Protein AF-A0A1F5V5U9-F1 (afdb_monomer_lite)

Sequence (92 aa):
MRWKIYRLTNHTLREIYMGIAKDVELRKFQHSGLLSGGASTIAHWNWKRDDIRWYSYPGSYNLASKASQEAHNLEKYGNIPSGYSVFLTPGL

Radius of gyration: 12.56 Å; chains: 1; bounding box: 30×32×27 Å

Structure (mmCIF, N/CA/C/O backbone):
data_AF-A0A1F5V5U9-F1
#
_entry.id   AF-A0A1F5V5U9-F1
#
loop_
_atom_site.group_PDB
_atom_site.id
_atom_site.type_symbol
_atom_site.label_atom_id
_atom_site.label_alt_id
_atom_site.label_comp_id
_atom_site.label_asym_id
_atom_site.label_entity_id
_atom_site.label_seq_id
_atom_site.pdbx_PDB_ins_code
_atom_site.Cartn_x
_atom_site.Cartn_y
_atom_site.Cartn_z
_atom_site.occupancy
_atom_site.B_iso_or_equiv
_atom_site.auth_seq_id
_atom_site.auth_comp_id
_atom_site.auth_asym_id
_atom_site.auth_atom_id
_atom_site.pdbx_PDB_model_num
ATOM 1 N N . MET A 1 1 ? 8.107 -9.936 -15.347 1.00 75.56 1 MET A N 1
ATOM 2 C CA . MET A 1 1 ? 7.148 -9.142 -14.540 1.00 75.56 1 MET A CA 1
ATOM 3 C C . MET A 1 1 ? 7.842 -7.893 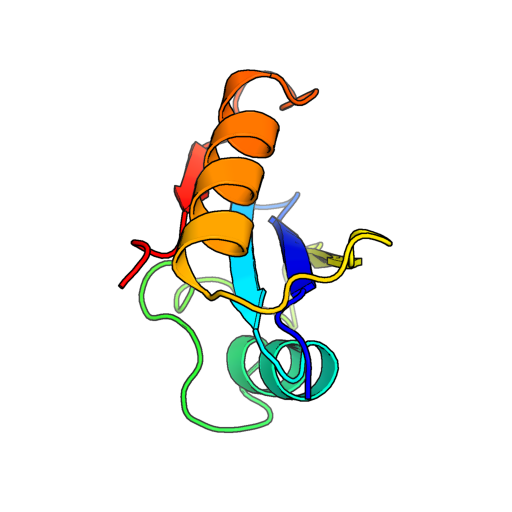-14.012 1.00 75.56 1 MET A C 1
ATOM 5 O O . MET A 1 1 ? 8.981 -8.009 -13.570 1.00 75.56 1 MET A O 1
ATOM 9 N N . ARG A 1 2 ? 7.195 -6.722 -14.097 1.00 92.44 2 ARG A N 1
ATOM 10 C CA . ARG A 1 2 ? 7.728 -5.427 -13.627 1.00 92.44 2 ARG A CA 1
ATOM 11 C C . ARG A 1 2 ? 7.216 -5.112 -12.221 1.00 92.44 2 ARG A C 1
ATOM 13 O O . ARG A 1 2 ? 6.124 -5.542 -11.868 1.00 92.44 2 ARG A O 1
ATOM 20 N N . TRP A 1 3 ? 7.990 -4.363 -11.447 1.00 94.94 3 TRP A N 1
ATOM 21 C CA . TRP A 1 3 ? 7.583 -3.842 -10.145 1.00 94.94 3 TRP A CA 1
ATOM 22 C C . TRP A 1 3 ? 6.589 -2.697 -10.321 1.00 94.94 3 TRP A C 1
ATOM 24 O O . TRP A 1 3 ? 6.759 -1.867 -11.211 1.00 94.94 3 TRP A O 1
ATOM 34 N N . LYS A 1 4 ? 5.567 -2.646 -9.478 1.00 95.12 4 LYS A N 1
ATOM 35 C CA . LYS A 1 4 ? 4.557 -1.590 -9.422 1.00 95.12 4 LYS A CA 1
ATOM 36 C C . LYS A 1 4 ? 4.473 -1.049 -8.004 1.00 95.12 4 LYS A C 1
ATOM 38 O O . LYS A 1 4 ? 4.800 -1.765 -7.058 1.00 95.12 4 LYS A O 1
ATOM 43 N N . ILE A 1 5 ? 4.010 0.187 -7.883 1.00 94.69 5 ILE A N 1
ATOM 44 C CA . ILE A 1 5 ? 3.773 0.856 -6.604 1.00 94.69 5 ILE A CA 1
ATOM 45 C C . ILE A 1 5 ? 2.273 0.825 -6.332 1.00 94.69 5 ILE A C 1
ATOM 47 O O . ILE A 1 5 ? 1.466 1.067 -7.234 1.00 94.69 5 ILE A O 1
ATOM 51 N N . TYR A 1 6 ? 1.895 0.549 -5.093 1.00 94.56 6 TYR A N 1
ATOM 52 C CA . TYR A 1 6 ? 0.515 0.616 -4.643 1.00 94.56 6 TYR A CA 1
ATOM 53 C C . TYR A 1 6 ? 0.412 1.349 -3.310 1.00 94.56 6 TYR A C 1
ATOM 55 O O . TYR A 1 6 ? 1.361 1.413 -2.526 1.00 94.56 6 TYR A O 1
ATOM 63 N N . ARG A 1 7 ? -0.776 1.895 -3.070 1.00 94.19 7 ARG A N 1
ATOM 64 C CA . ARG A 1 7 ? -1.172 2.575 -1.850 1.00 94.19 7 ARG A CA 1
ATOM 65 C C . ARG A 1 7 ? -2.403 1.902 -1.270 1.00 94.19 7 ARG A C 1
ATOM 67 O O . ARG A 1 7 ? -3.392 1.646 -1.956 1.00 94.19 7 ARG A O 1
ATOM 74 N N . LEU A 1 8 ? -2.332 1.708 0.029 1.00 95.12 8 LEU A N 1
ATOM 75 C CA . LEU A 1 8 ? -3.404 1.304 0.904 1.00 95.12 8 LEU A CA 1
ATOM 76 C C . LEU A 1 8 ? -3.725 2.465 1.841 1.00 95.12 8 LEU A C 1
ATOM 78 O O . LEU A 1 8 ? -2.815 3.085 2.382 1.00 95.12 8 LEU A O 1
ATOM 82 N N . THR A 1 9 ? -4.999 2.809 1.996 1.00 95.62 9 THR A N 1
ATOM 83 C CA . THR A 1 9 ? -5.436 3.886 2.898 1.00 95.62 9 THR A CA 1
ATOM 84 C C . THR A 1 9 ? -6.532 3.366 3.801 1.00 95.62 9 THR A C 1
ATOM 86 O O . THR A 1 9 ? -7.598 3.024 3.304 1.00 95.62 9 THR A O 1
ATOM 89 N N . ASN A 1 10 ? -6.272 3.319 5.102 1.00 97.44 10 ASN A N 1
ATOM 90 C CA . ASN A 1 10 ? -7.256 3.022 6.129 1.00 97.44 10 ASN A CA 1
ATOM 91 C C . ASN A 1 10 ? -7.804 4.349 6.672 1.00 97.44 10 ASN A C 1
ATOM 93 O O . ASN A 1 10 ? -7.132 5.050 7.432 1.00 97.44 10 ASN A O 1
ATOM 97 N N . HIS A 1 11 ? -9.014 4.722 6.260 1.00 96.44 11 HIS A N 1
ATOM 98 C CA . HIS A 1 11 ? -9.652 5.970 6.682 1.00 96.44 11 HIS A CA 1
ATOM 99 C C . HIS A 1 11 ? -10.158 5.923 8.130 1.00 96.44 11 HIS A C 1
ATOM 101 O O . HIS A 1 11 ? -10.264 6.970 8.768 1.00 96.44 11 HIS A O 1
ATOM 107 N N . THR A 1 12 ? -10.423 4.727 8.663 1.00 96.88 12 THR A N 1
ATOM 108 C CA . THR A 1 12 ? -10.857 4.523 10.051 1.00 96.88 12 THR A CA 1
ATOM 109 C C . THR A 1 12 ? -9.725 4.811 11.033 1.00 96.88 12 THR A C 1
ATOM 111 O O . THR A 1 12 ? -9.915 5.571 11.979 1.00 96.88 12 THR A O 1
ATOM 114 N N . LEU A 1 13 ? -8.540 4.245 10.789 1.00 96.62 13 LEU A N 1
ATOM 115 C CA . LEU A 1 13 ? -7.353 4.445 11.631 1.00 96.62 13 LEU A CA 1
ATOM 116 C C . LEU A 1 13 ? -6.539 5.685 11.241 1.00 96.62 13 LEU A C 1
ATOM 118 O O . LEU A 1 13 ? -5.651 6.089 11.984 1.00 96.62 13 LEU A O 1
ATOM 122 N N . ARG A 1 14 ? -6.858 6.301 10.094 1.00 96.75 14 ARG A N 1
ATOM 123 C CA . ARG A 1 14 ? -6.074 7.376 9.466 1.00 96.75 14 ARG A CA 1
ATOM 124 C C . ARG A 1 14 ? -4.636 6.937 9.211 1.00 96.75 14 ARG A C 1
ATOM 126 O O . ARG A 1 14 ? -3.675 7.596 9.588 1.00 96.75 14 ARG A O 1
ATOM 133 N N . GLU A 1 15 ? -4.490 5.808 8.535 1.00 95.75 15 GLU A N 1
ATOM 134 C CA . GLU A 1 15 ? -3.187 5.236 8.215 1.00 95.75 15 GLU A CA 1
ATOM 135 C C . GLU A 1 15 ? -3.045 5.024 6.707 1.00 95.75 15 GLU A C 1
ATOM 137 O O . GLU A 1 15 ? -4.000 4.677 6.006 1.00 95.75 15 GLU A O 1
ATOM 142 N N . ILE A 1 16 ? -1.845 5.252 6.185 1.00 94.94 16 ILE A N 1
ATOM 143 C CA . ILE A 1 16 ? -1.489 5.005 4.789 1.00 94.94 16 ILE A CA 1
ATOM 144 C C . ILE A 1 16 ? -0.337 4.017 4.767 1.00 94.94 16 ILE A C 1
ATOM 146 O O . ILE A 1 16 ? 0.640 4.176 5.488 1.00 94.94 16 ILE A O 1
ATOM 150 N N . TYR A 1 17 ? -0.428 3.026 3.892 1.00 93.94 17 TYR A N 1
ATOM 151 C CA . TYR A 1 17 ? 0.665 2.118 3.601 1.00 93.94 17 TYR A CA 1
ATOM 152 C C . TYR A 1 17 ? 1.024 2.188 2.123 1.00 93.94 17 TYR A C 1
ATOM 154 O O . TYR A 1 17 ? 0.163 2.030 1.253 1.00 93.94 17 TYR A O 1
ATOM 162 N N . MET A 1 18 ? 2.301 2.423 1.838 1.00 93.44 18 MET A N 1
ATOM 163 C CA . MET A 1 18 ? 2.857 2.344 0.493 1.00 93.44 18 MET A CA 1
ATOM 164 C C . MET A 1 18 ? 3.747 1.112 0.356 1.00 93.44 18 MET A C 1
ATOM 166 O O . MET A 1 18 ? 4.612 0.826 1.190 1.00 93.44 18 MET A O 1
ATOM 170 N N . GLY A 1 19 ? 3.543 0.374 -0.730 1.00 93.12 19 GLY A N 1
ATOM 171 C CA . GLY A 1 19 ? 4.302 -0.833 -1.015 1.00 93.12 19 GLY A CA 1
ATOM 172 C C . GLY A 1 19 ? 4.633 -0.981 -2.488 1.00 93.12 19 GLY A C 1
ATOM 173 O O . GLY A 1 19 ? 4.042 -0.340 -3.360 1.00 93.12 19 GLY A O 1
ATOM 174 N N . ILE A 1 20 ? 5.585 -1.872 -2.757 1.00 94.56 20 ILE A N 1
ATOM 175 C CA . ILE A 1 20 ? 5.942 -2.289 -4.110 1.00 94.56 20 ILE A CA 1
ATOM 176 C C . ILE A 1 20 ? 5.725 -3.789 -4.278 1.00 94.56 20 ILE A C 1
ATOM 178 O O . ILE A 1 20 ? 5.943 -4.572 -3.353 1.00 94.56 20 ILE A O 1
ATOM 182 N N . ALA A 1 21 ? 5.278 -4.205 -5.458 1.00 94.00 21 ALA A N 1
ATOM 183 C CA . ALA A 1 21 ? 5.100 -5.616 -5.782 1.00 94.00 21 ALA A CA 1
ATOM 184 C C . ALA A 1 21 ? 5.193 -5.859 -7.288 1.00 94.00 21 ALA A C 1
ATOM 186 O O . ALA A 1 21 ? 4.871 -4.987 -8.094 1.00 94.00 21 ALA A O 1
ATOM 187 N N . LYS A 1 22 ? 5.606 -7.068 -7.679 1.00 93.69 22 LYS A N 1
ATOM 188 C CA . LYS A 1 22 ? 5.463 -7.537 -9.069 1.00 93.69 22 LYS A CA 1
ATOM 189 C C . LYS A 1 22 ? 4.018 -7.929 -9.393 1.00 93.69 22 LYS A C 1
ATOM 191 O O . LYS A 1 22 ? 3.597 -7.780 -10.536 1.00 93.69 22 LYS A O 1
ATOM 196 N N . ASP A 1 23 ? 3.282 -8.386 -8.381 1.00 93.69 23 ASP A N 1
ATOM 197 C CA . ASP A 1 23 ? 1.860 -8.714 -8.444 1.00 93.69 23 ASP A CA 1
ATOM 198 C C . ASP A 1 23 ? 1.114 -7.967 -7.329 1.00 93.69 23 ASP A C 1
ATOM 200 O O . ASP A 1 23 ? 1.236 -8.270 -6.141 1.00 93.69 23 ASP A O 1
ATOM 204 N N . VAL A 1 24 ? 0.407 -6.916 -7.735 1.00 91.88 24 VAL A N 1
ATOM 205 C CA . VAL A 1 24 ? -0.298 -5.994 -6.840 1.00 91.88 24 VAL A CA 1
ATOM 206 C C . VAL A 1 24 ? -1.634 -6.563 -6.364 1.00 91.88 24 VAL A C 1
ATOM 208 O O . VAL A 1 24 ? -2.015 -6.328 -5.219 1.00 91.88 24 VAL A O 1
ATOM 211 N N . GLU A 1 25 ? -2.300 -7.375 -7.188 1.00 91.56 25 GLU A N 1
ATOM 212 C CA . GLU A 1 25 ? -3.568 -8.010 -6.818 1.00 91.56 25 GLU A CA 1
ATOM 213 C C . GLU A 1 25 ? -3.326 -9.142 -5.822 1.00 91.56 25 GLU A C 1
ATOM 215 O O . GLU A 1 25 ? -3.999 -9.206 -4.792 1.00 91.56 25 GLU A O 1
ATOM 220 N N . LEU A 1 26 ? -2.287 -9.961 -6.038 1.00 93.75 26 LEU A N 1
ATOM 221 C CA . LEU A 1 26 ? -1.855 -10.938 -5.039 1.00 93.75 26 LEU A CA 1
ATOM 222 C C . LEU A 1 26 ? -1.563 -10.255 -3.696 1.00 93.75 26 LEU A C 1
ATOM 224 O O . LEU A 1 26 ? -2.013 -10.729 -2.651 1.00 93.75 26 LEU A O 1
ATOM 228 N N . ARG A 1 27 ? -0.872 -9.104 -3.712 1.00 93.75 27 ARG A N 1
ATOM 229 C CA . ARG A 1 27 ? -0.592 -8.359 -2.478 1.00 93.75 27 ARG A CA 1
ATOM 230 C C . ARG A 1 27 ? -1.848 -7.875 -1.769 1.00 93.75 27 ARG A C 1
ATOM 232 O O . ARG A 1 27 ? -1.898 -7.961 -0.543 1.00 93.75 27 ARG A O 1
ATOM 239 N N . LYS A 1 28 ? -2.859 -7.421 -2.504 1.00 93.62 28 LYS A N 1
ATOM 240 C CA . LYS A 1 28 ? -4.152 -7.038 -1.931 1.00 93.62 28 LYS A CA 1
ATOM 241 C C . LYS A 1 28 ? -4.798 -8.205 -1.176 1.00 93.62 28 LYS A C 1
ATOM 243 O O . LYS A 1 28 ? -5.197 -8.031 -0.026 1.00 93.62 28 LYS A O 1
ATOM 248 N N . PHE A 1 29 ? -4.829 -9.401 -1.770 1.00 94.50 29 PHE A N 1
ATOM 249 C CA . PHE A 1 29 ? -5.365 -10.594 -1.103 1.00 94.50 29 PHE A CA 1
ATOM 250 C C . PHE A 1 29 ? -4.577 -10.962 0.157 1.00 94.50 29 PHE A C 1
ATOM 252 O O . PHE A 1 29 ? -5.178 -11.274 1.186 1.00 94.50 29 PHE A O 1
ATOM 259 N N . GLN A 1 30 ? -3.249 -10.860 0.108 1.00 94.88 30 GLN A N 1
ATOM 260 C CA . GLN A 1 30 ? -2.394 -11.171 1.254 1.00 94.88 30 GLN A CA 1
ATOM 261 C C . GLN A 1 30 ? -2.588 -10.205 2.426 1.00 94.88 30 GLN A C 1
ATOM 263 O O . GLN A 1 30 ? -2.635 -10.636 3.575 1.00 94.88 30 GLN A O 1
ATOM 268 N N . HIS A 1 31 ? -2.739 -8.907 2.156 1.00 94.44 31 HIS A N 1
ATOM 269 C CA . HIS A 1 31 ? -3.011 -7.933 3.218 1.00 94.44 31 HIS A CA 1
ATOM 270 C C . HIS A 1 31 ? -4.420 -8.079 3.792 1.00 94.44 31 HIS A C 1
ATOM 272 O O . HIS A 1 31 ? -4.602 -7.890 4.988 1.00 94.44 31 HIS A O 1
ATOM 278 N N . SER A 1 32 ? -5.399 -8.479 2.974 1.00 93.75 32 SER A N 1
ATOM 279 C CA . SER A 1 32 ? -6.780 -8.708 3.427 1.00 93.75 32 SER A CA 1
ATOM 280 C C . SER A 1 32 ? -6.978 -9.952 4.301 1.00 93.75 32 SER A C 1
ATOM 282 O O . SER A 1 32 ? -8.083 -10.191 4.788 1.00 93.75 32 SER A O 1
ATOM 284 N N . GLY A 1 33 ? -5.936 -10.772 4.473 1.00 91.75 33 GLY A N 1
ATOM 285 C CA . GLY A 1 33 ? -6.009 -12.039 5.200 1.00 91.75 33 GLY A CA 1
ATOM 286 C C . GLY A 1 33 ? -6.665 -13.183 4.418 1.00 91.75 33 GLY A C 1
ATOM 287 O O . GLY A 1 33 ? -6.809 -14.274 4.960 1.00 91.75 33 GLY A O 1
ATOM 288 N N . LEU A 1 34 ? -7.035 -12.969 3.148 1.00 92.19 34 LEU A N 1
ATOM 289 C CA . LEU A 1 34 ? -7.510 -14.036 2.256 1.00 92.19 34 LEU A CA 1
ATOM 290 C C . LEU A 1 34 ? -6.383 -14.995 1.853 1.00 92.19 34 LEU A C 1
ATOM 292 O O . LEU A 1 34 ? -6.641 -16.162 1.572 1.00 92.19 34 LEU A O 1
ATOM 296 N N . LEU A 1 35 ? -5.139 -14.508 1.838 1.00 92.75 35 LEU A N 1
ATOM 297 C CA . LEU A 1 35 ? -3.929 -15.299 1.622 1.00 92.75 35 LEU A CA 1
ATOM 298 C C . LEU A 1 35 ? -2.873 -14.947 2.673 1.00 92.75 35 LEU A C 1
ATOM 300 O O . LEU A 1 35 ? -2.854 -13.841 3.210 1.00 92.75 35 LEU A O 1
ATOM 304 N N . SER A 1 36 ? -1.962 -15.875 2.958 1.00 90.06 36 SER A N 1
ATOM 305 C CA . SER A 1 36 ? -0.864 -15.628 3.894 1.00 90.06 36 SER A CA 1
ATOM 306 C C . SER A 1 36 ? 0.224 -14.728 3.291 1.00 90.06 36 SER A C 1
ATOM 308 O O . SER A 1 36 ? 0.430 -14.673 2.075 1.00 90.06 36 SER A O 1
ATOM 310 N N . GLY A 1 37 ? 0.956 -14.027 4.164 1.00 88.31 37 GLY A N 1
ATOM 311 C CA . GLY A 1 37 ? 2.166 -13.282 3.805 1.00 88.31 37 GLY A CA 1
ATOM 312 C C . GLY A 1 37 ? 2.021 -11.763 3.711 1.00 88.31 37 GLY A C 1
ATOM 313 O O . GLY A 1 37 ? 2.947 -11.129 3.207 1.00 88.31 37 GLY A O 1
ATOM 314 N N . GLY A 1 38 ? 0.904 -11.173 4.152 1.00 89.88 38 GLY A N 1
ATOM 315 C CA . GLY A 1 38 ? 0.730 -9.715 4.250 1.00 89.88 38 GLY A CA 1
ATOM 316 C C . GLY A 1 38 ? 1.814 -9.021 5.093 1.00 89.88 38 GLY A C 1
ATOM 317 O O . GLY A 1 38 ? 2.581 -9.669 5.807 1.00 89.88 38 GLY A O 1
ATOM 318 N N . ALA A 1 39 ? 1.920 -7.696 4.986 1.00 91.00 39 ALA A N 1
ATOM 319 C CA . ALA A 1 39 ? 2.927 -6.941 5.732 1.00 91.00 39 ALA A CA 1
ATOM 320 C C . ALA A 1 39 ? 2.551 -6.835 7.215 1.00 91.00 39 ALA A C 1
ATOM 322 O O . ALA A 1 39 ? 1.456 -6.387 7.552 1.00 91.00 39 ALA A O 1
ATOM 323 N N . SER A 1 40 ? 3.491 -7.179 8.099 1.00 90.75 40 SER A N 1
ATOM 324 C CA . SER A 1 40 ? 3.308 -7.091 9.554 1.00 90.75 40 SER A CA 1
ATOM 325 C C . SER A 1 40 ? 2.984 -5.672 10.027 1.00 90.75 40 SER A C 1
ATOM 327 O O . SER A 1 40 ? 2.205 -5.509 10.958 1.00 90.75 40 SER A O 1
ATOM 329 N N . THR A 1 41 ? 3.518 -4.650 9.350 1.00 91.75 41 THR A N 1
ATOM 330 C CA . THR A 1 41 ? 3.309 -3.227 9.669 1.00 91.75 41 THR A CA 1
ATOM 331 C C . THR A 1 41 ? 1.845 -2.792 9.618 1.00 91.75 41 THR A C 1
ATOM 333 O O . THR A 1 41 ? 1.487 -1.823 10.274 1.00 91.75 41 THR A O 1
ATOM 336 N N . ILE A 1 42 ? 1.005 -3.490 8.851 1.00 93.44 42 ILE A N 1
ATOM 337 C CA . ILE A 1 42 ? -0.436 -3.216 8.752 1.00 93.44 42 ILE A CA 1
ATOM 338 C C . ILE A 1 42 ? -1.285 -4.431 9.132 1.00 93.44 42 ILE A C 1
ATOM 340 O O . ILE A 1 42 ? -2.463 -4.503 8.790 1.00 93.44 42 ILE A O 1
ATOM 344 N N . ALA A 1 43 ? -0.706 -5.405 9.839 1.00 92.94 43 ALA A N 1
ATOM 345 C CA . ALA A 1 43 ? -1.423 -6.615 10.239 1.00 92.94 43 ALA A CA 1
ATOM 346 C C . ALA A 1 43 ? -2.552 -6.336 11.248 1.00 92.94 43 ALA A C 1
ATOM 348 O O . ALA A 1 43 ? -3.452 -7.157 11.401 1.00 92.94 43 ALA A O 1
ATOM 349 N N . HIS A 1 44 ? -2.528 -5.181 11.922 1.00 94.62 44 HIS A N 1
ATOM 350 C CA . HIS A 1 44 ? -3.600 -4.728 12.812 1.00 94.62 44 HIS A CA 1
ATOM 351 C C . HIS A 1 44 ? -4.816 -4.157 12.073 1.00 94.62 44 HIS A C 1
ATOM 353 O O . HIS A 1 44 ? -5.846 -3.926 12.708 1.00 94.62 44 HIS A O 1
ATOM 359 N N . TRP A 1 45 ? -4.732 -3.924 10.759 1.00 96.25 45 TRP A N 1
ATOM 360 C CA . TRP A 1 45 ? -5.858 -3.407 9.978 1.00 96.25 45 TRP A CA 1
ATOM 361 C C . TRP A 1 45 ? -6.950 -4.465 9.847 1.00 96.25 45 TRP A C 1
ATOM 363 O O . TRP A 1 45 ? -6.702 -5.588 9.399 1.00 96.25 45 TRP A O 1
ATOM 373 N N . ASN A 1 46 ? -8.189 -4.101 10.173 1.00 95.69 46 ASN A N 1
ATOM 374 C CA . ASN A 1 46 ? -9.318 -5.012 10.059 1.00 95.69 46 ASN A CA 1
ATOM 375 C C . ASN A 1 46 ? -10.080 -4.763 8.756 1.00 95.69 46 ASN A C 1
ATOM 377 O O . ASN A 1 46 ? -11.001 -3.955 8.699 1.00 95.69 46 ASN A O 1
ATOM 381 N N . TRP A 1 47 ? -9.760 -5.535 7.721 1.00 93.62 47 TRP A N 1
ATOM 382 C CA . TRP A 1 47 ? -10.344 -5.393 6.384 1.00 93.62 47 TRP A CA 1
ATOM 383 C C . TRP A 1 47 ? -11.850 -5.639 6.277 1.00 93.62 47 TRP A C 1
ATOM 385 O O . TRP A 1 47 ? -12.448 -5.285 5.265 1.00 93.62 47 TRP A O 1
ATOM 395 N N . LYS A 1 48 ? -12.477 -6.240 7.294 1.00 93.88 48 LYS A N 1
ATOM 396 C CA . LYS A 1 48 ? -13.936 -6.420 7.336 1.00 93.88 48 LYS A CA 1
ATOM 397 C C . LYS A 1 48 ? -14.663 -5.231 7.962 1.00 93.88 48 LYS A C 1
ATOM 399 O O . LYS A 1 48 ? -15.876 -5.130 7.808 1.00 93.88 48 LYS A O 1
ATOM 404 N N . ARG A 1 49 ? -13.952 -4.389 8.715 1.00 96.38 49 ARG A N 1
ATOM 405 C CA . ARG A 1 49 ? -14.540 -3.326 9.542 1.00 96.38 49 ARG A CA 1
ATOM 406 C C . ARG A 1 49 ? -14.072 -1.933 9.138 1.00 96.38 49 ARG A C 1
ATOM 408 O O . ARG A 1 49 ? -14.852 -0.991 9.214 1.00 96.38 49 ARG A O 1
ATOM 415 N N . ASP A 1 50 ? -12.809 -1.804 8.766 1.00 96.94 50 ASP A N 1
ATOM 416 C CA . ASP A 1 50 ? -12.181 -0.524 8.485 1.00 96.94 50 ASP A CA 1
ATOM 417 C C . ASP A 1 50 ? -12.470 -0.089 7.032 1.00 96.94 50 ASP A C 1
ATOM 419 O O . ASP A 1 50 ? -12.534 -0.923 6.125 1.00 96.94 50 ASP A O 1
ATOM 423 N N . ASP A 1 51 ? -12.611 1.219 6.789 1.00 97.19 51 ASP A N 1
ATOM 424 C CA . ASP A 1 51 ? -12.729 1.779 5.430 1.00 97.19 51 ASP A CA 1
ATOM 425 C C . ASP A 1 51 ? -11.347 1.805 4.767 1.00 97.19 51 ASP A C 1
ATOM 427 O O . ASP A 1 51 ? -10.589 2.776 4.881 1.00 97.19 51 ASP A O 1
ATOM 431 N N . ILE A 1 52 ? -10.999 0.690 4.119 1.00 96.38 52 ILE A N 1
ATOM 432 C CA . ILE A 1 52 ? -9.718 0.500 3.442 1.00 96.38 52 ILE A CA 1
ATOM 433 C C . ILE A 1 52 ? -9.885 0.683 1.935 1.00 96.38 52 ILE A C 1
ATOM 435 O O . ILE A 1 52 ? -10.573 -0.084 1.259 1.00 96.38 52 ILE A O 1
ATOM 439 N N . ARG A 1 53 ? -9.160 1.657 1.382 1.00 95.50 53 ARG A N 1
ATOM 440 C CA . ARG A 1 53 ? -9.083 1.905 -0.060 1.00 95.50 53 ARG A CA 1
ATOM 441 C C . ARG A 1 53 ? -7.748 1.472 -0.635 1.00 95.50 53 ARG A C 1
ATOM 443 O O . ARG A 1 53 ? -6.689 1.685 -0.043 1.00 95.50 53 ARG A O 1
ATOM 450 N N . TRP A 1 54 ? -7.820 0.897 -1.830 1.00 93.56 54 TRP A N 1
ATOM 451 C CA . TRP A 1 54 ? -6.680 0.422 -2.604 1.00 93.56 54 TRP A CA 1
ATOM 452 C C . TRP A 1 54 ? -6.474 1.282 -3.848 1.00 93.56 54 TRP A C 1
ATOM 454 O O . TRP A 1 54 ? -7.433 1.588 -4.557 1.00 93.56 54 TRP A O 1
ATOM 464 N N . TYR A 1 55 ? -5.223 1.609 -4.153 1.00 93.94 55 TYR A N 1
ATOM 465 C CA . TYR A 1 55 ? -4.841 2.280 -5.388 1.00 93.94 55 TYR A CA 1
ATOM 466 C C . TYR A 1 55 ? -3.518 1.723 -5.918 1.00 93.94 55 TYR A C 1
ATOM 468 O O . TYR A 1 55 ? -2.527 1.679 -5.195 1.00 93.94 55 TYR A O 1
ATOM 476 N N . SER A 1 56 ? -3.479 1.328 -7.191 1.00 94.06 56 SER A N 1
ATOM 477 C CA . SER A 1 56 ? -2.231 0.997 -7.886 1.00 94.06 56 SER A CA 1
ATOM 478 C C . SER A 1 56 ? -1.823 2.183 -8.744 1.00 94.06 56 SER A C 1
ATOM 480 O O . SER A 1 56 ? -2.607 2.644 -9.572 1.00 94.06 56 SER A O 1
ATOM 482 N N . TYR A 1 57 ? -0.581 2.638 -8.604 1.00 92.75 57 TYR A N 1
ATOM 483 C CA . TYR A 1 57 ? -0.053 3.672 -9.485 1.00 92.75 57 TYR A CA 1
ATOM 484 C C . TYR A 1 57 ? 0.148 3.098 -10.899 1.00 92.75 57 TYR A C 1
ATOM 486 O O . TYR A 1 57 ? 0.474 1.914 -11.041 1.00 92.75 57 TYR A O 1
ATOM 494 N N . PRO A 1 58 ? -0.025 3.915 -11.954 1.00 90.19 58 PRO A N 1
ATOM 495 C CA . PRO A 1 58 ? 0.124 3.462 -13.338 1.00 90.19 58 PRO A CA 1
ATOM 496 C C . PRO A 1 58 ? 1.579 3.123 -13.717 1.00 90.19 58 PRO A C 1
ATOM 498 O O . PRO A 1 58 ? 1.815 2.410 -14.692 1.00 90.19 58 PRO A O 1
ATOM 501 N N . GLY A 1 59 ? 2.564 3.609 -12.952 1.00 89.88 59 GLY A N 1
ATOM 502 C CA . GLY A 1 59 ? 3.988 3.372 -13.190 1.00 89.88 59 GLY A CA 1
ATOM 503 C C . GLY A 1 59 ? 4.411 1.910 -13.011 1.00 89.88 59 GLY A C 1
ATOM 504 O O . GLY A 1 59 ? 3.919 1.190 -12.140 1.00 89.88 59 GLY A O 1
ATOM 505 N N . SER A 1 60 ? 5.375 1.471 -13.826 1.00 94.19 60 SER A N 1
ATOM 506 C CA . SER A 1 60 ? 6.017 0.161 -13.681 1.00 94.19 60 SER A CA 1
ATOM 507 C C . SER A 1 60 ? 7.529 0.258 -13.877 1.00 94.19 60 SER A C 1
ATOM 509 O O . SER A 1 60 ? 8.009 1.022 -14.712 1.00 94.19 60 SER A O 1
ATOM 511 N N . TYR A 1 61 ? 8.282 -0.535 -13.119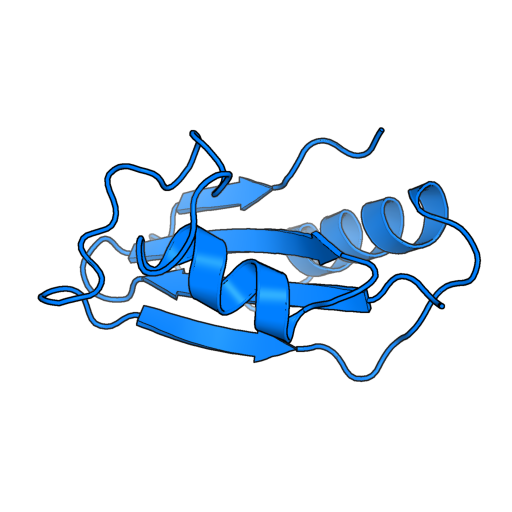 1.00 93.94 61 TYR A N 1
ATOM 512 C CA . TYR A 1 61 ? 9.732 -0.416 -12.990 1.00 93.94 61 TYR A CA 1
ATOM 513 C C . TYR A 1 61 ? 10.403 -1.768 -13.208 1.00 93.94 61 TYR A C 1
ATOM 515 O O . TYR A 1 61 ? 9.934 -2.811 -12.748 1.00 93.94 61 TYR A O 1
ATOM 523 N N . ASN A 1 62 ? 11.547 -1.758 -13.887 1.00 94.94 62 ASN A N 1
ATOM 524 C CA . ASN A 1 62 ? 12.338 -2.974 -14.084 1.00 94.94 62 ASN A CA 1
ATOM 525 C C . ASN A 1 62 ? 13.126 -3.369 -12.821 1.00 94.94 62 ASN A C 1
ATOM 527 O O . ASN A 1 62 ? 13.442 -4.541 -12.645 1.00 94.94 62 ASN A O 1
ATOM 531 N N . LEU A 1 63 ? 13.409 -2.411 -11.929 1.00 92.44 63 LEU A N 1
ATOM 532 C CA . LEU A 1 63 ? 14.192 -2.612 -10.707 1.00 92.44 63 LEU A CA 1
ATOM 533 C C . LEU A 1 63 ? 13.348 -2.313 -9.466 1.00 92.44 63 LEU A C 1
ATOM 535 O O . LEU A 1 63 ? 12.625 -1.316 -9.442 1.00 92.44 63 LEU A O 1
ATOM 539 N N . ALA A 1 64 ? 13.489 -3.154 -8.437 1.00 92.06 64 ALA A N 1
ATOM 540 C CA . ALA A 1 64 ? 12.815 -2.981 -7.149 1.00 92.06 64 ALA A CA 1
ATOM 541 C C . ALA A 1 64 ? 13.244 -1.673 -6.472 1.00 92.06 64 ALA A C 1
ATOM 543 O O . ALA A 1 64 ? 12.396 -0.893 -6.058 1.00 92.06 64 ALA A O 1
ATOM 544 N N . SER A 1 65 ? 14.550 -1.389 -6.470 1.00 92.00 65 SER A N 1
ATOM 545 C CA . SER A 1 65 ? 15.127 -0.170 -5.896 1.00 92.00 65 SER A CA 1
ATOM 546 C C . SER A 1 65 ? 14.557 1.104 -6.521 1.00 92.00 65 SER A C 1
ATOM 548 O O . SER A 1 65 ? 14.205 2.034 -5.806 1.00 92.00 65 SER A O 1
ATOM 550 N N . LYS A 1 66 ? 14.368 1.131 -7.849 1.00 92.44 66 LYS A N 1
ATOM 551 C CA . LYS A 1 66 ? 13.721 2.264 -8.534 1.00 92.44 66 LYS A CA 1
ATOM 552 C C . LYS A 1 66 ? 12.253 2.424 -8.134 1.00 92.44 66 LYS A C 1
ATOM 554 O O . LYS A 1 66 ? 11.823 3.545 -7.892 1.00 92.44 66 LYS A O 1
ATOM 559 N N . ALA A 1 67 ? 11.500 1.325 -8.048 1.00 93.06 67 ALA A N 1
ATOM 560 C CA . ALA A 1 67 ? 10.116 1.374 -7.574 1.00 93.06 67 ALA A CA 1
ATOM 561 C C . ALA A 1 67 ? 10.037 1.860 -6.119 1.00 93.06 67 ALA A C 1
ATOM 563 O O . ALA A 1 67 ? 9.162 2.652 -5.788 1.00 93.06 67 ALA A O 1
ATOM 564 N N . SER A 1 68 ? 10.959 1.410 -5.263 1.00 91.81 68 SER A N 1
ATOM 565 C CA . SER A 1 68 ? 11.017 1.808 -3.856 1.00 91.81 68 SER A CA 1
ATOM 566 C C . SER A 1 68 ? 11.388 3.278 -3.688 1.00 91.81 68 SER A C 1
ATOM 568 O O . SER A 1 68 ? 10.766 3.975 -2.892 1.00 91.81 68 SER A O 1
ATOM 570 N N . GLN A 1 69 ? 12.370 3.764 -4.452 1.00 91.12 69 GLN A N 1
ATOM 571 C CA . GLN A 1 69 ? 12.756 5.174 -4.445 1.00 91.12 69 GLN A CA 1
ATOM 572 C C . GLN A 1 69 ? 11.579 6.064 -4.846 1.00 91.12 69 GLN A C 1
ATOM 574 O O . GLN A 1 69 ? 11.331 7.086 -4.214 1.00 91.12 69 GLN A O 1
ATOM 579 N N . GLU A 1 70 ? 10.830 5.662 -5.870 1.00 92.12 70 GLU A N 1
ATOM 580 C CA . GLU A 1 70 ? 9.658 6.418 -6.292 1.00 92.12 70 GLU A CA 1
ATOM 581 C C . GLU A 1 70 ? 8.507 6.322 -5.283 1.00 92.12 70 GLU A C 1
ATOM 583 O O . GLU A 1 70 ? 7.830 7.316 -5.043 1.00 92.12 70 GLU A O 1
ATOM 588 N N . ALA A 1 71 ? 8.310 5.174 -4.628 1.00 90.62 71 ALA A N 1
ATOM 589 C CA . ALA A 1 71 ? 7.345 5.058 -3.535 1.00 90.62 71 ALA A CA 1
ATOM 590 C C . ALA A 1 71 ? 7.681 6.023 -2.382 1.00 90.62 71 ALA A C 1
ATOM 592 O O . ALA A 1 71 ? 6.788 6.705 -1.888 1.00 90.62 71 ALA A O 1
ATOM 593 N N . HIS A 1 72 ? 8.962 6.151 -2.013 1.00 88.00 72 HIS A N 1
ATOM 594 C CA . HIS A 1 72 ? 9.419 7.158 -1.046 1.00 88.00 72 HIS A CA 1
ATOM 595 C C . HIS A 1 72 ? 9.187 8.594 -1.527 1.00 88.00 72 HIS A C 1
ATOM 597 O O . HIS A 1 72 ? 8.777 9.450 -0.748 1.00 88.00 72 HIS A O 1
ATOM 603 N N . ASN A 1 73 ? 9.405 8.880 -2.813 1.00 88.50 73 ASN A N 1
ATOM 604 C CA . ASN A 1 73 ? 9.113 10.205 -3.362 1.00 88.50 73 ASN A CA 1
ATOM 605 C C . ASN A 1 73 ? 7.611 10.523 -3.280 1.00 88.50 73 ASN A C 1
ATOM 607 O O . ASN A 1 73 ? 7.234 11.626 -2.893 1.00 88.50 73 ASN A O 1
ATOM 611 N N . LEU A 1 74 ? 6.750 9.558 -3.613 1.00 88.31 74 LEU A N 1
ATOM 612 C CA . LEU A 1 74 ? 5.293 9.700 -3.535 1.00 88.31 74 LEU A CA 1
ATOM 613 C C . LEU A 1 74 ? 4.793 9.868 -2.100 1.00 88.31 74 LEU A C 1
ATOM 615 O O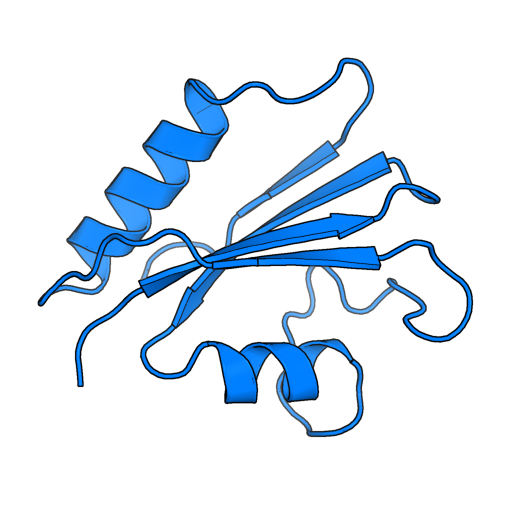 . LEU A 1 74 ? 3.797 10.551 -1.887 1.00 88.31 74 LEU A O 1
ATOM 619 N N . GLU A 1 75 ? 5.462 9.261 -1.126 1.00 82.38 75 GLU A N 1
ATOM 620 C CA . GLU A 1 75 ? 5.213 9.500 0.294 1.00 82.38 75 GLU A CA 1
ATOM 621 C C . GLU A 1 75 ? 5.612 10.930 0.675 1.00 82.38 75 GLU A C 1
ATOM 623 O O . GLU A 1 75 ? 4.778 11.697 1.143 1.00 82.38 75 GLU A O 1
ATOM 628 N N . LYS A 1 76 ? 6.845 11.339 0.374 1.00 80.38 76 LYS A N 1
ATOM 629 C CA . LYS A 1 76 ? 7.371 12.655 0.757 1.00 80.38 76 LYS A CA 1
ATOM 630 C C . LYS A 1 76 ? 6.650 13.840 0.104 1.00 80.38 76 LYS A C 1
ATOM 632 O O . LYS A 1 76 ? 6.512 14.892 0.724 1.00 80.38 76 LYS A O 1
ATOM 637 N N . TYR A 1 77 ? 6.251 13.695 -1.157 1.00 79.88 77 TYR A N 1
ATOM 638 C CA . TYR A 1 77 ? 5.698 14.784 -1.972 1.00 79.88 77 TYR A CA 1
ATOM 639 C C . TYR A 1 77 ? 4.221 14.590 -2.333 1.00 79.88 77 TYR A C 1
ATOM 641 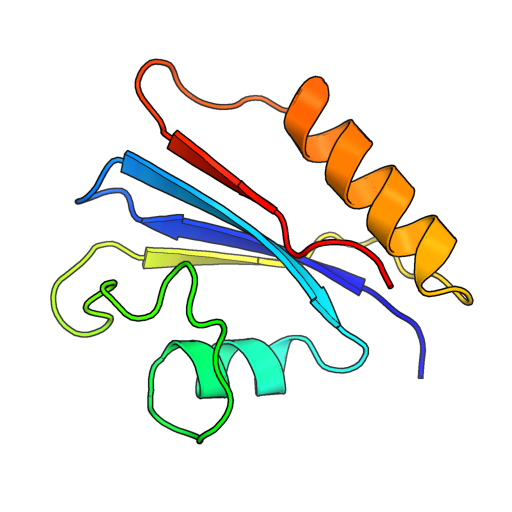O O . TYR A 1 77 ? 3.634 15.436 -3.007 1.00 79.88 77 TYR A O 1
ATOM 649 N N . GLY A 1 78 ? 3.610 13.476 -1.930 1.00 75.06 78 GLY A N 1
ATOM 650 C CA . GLY A 1 78 ? 2.205 13.206 -2.198 1.00 75.06 78 GLY A CA 1
ATOM 651 C C . GLY A 1 78 ? 1.266 14.010 -1.304 1.00 75.06 78 GLY A C 1
ATOM 652 O O . GLY A 1 78 ? 1.614 14.438 -0.208 1.00 75.06 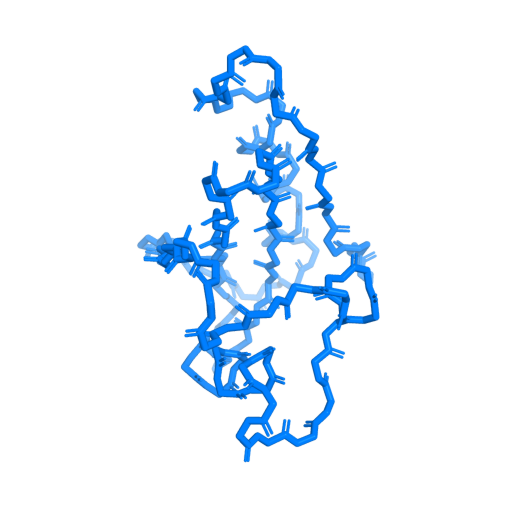78 GLY A O 1
ATOM 653 N N . ASN A 1 79 ? 0.018 14.151 -1.753 1.00 81.00 79 ASN A N 1
ATOM 654 C CA . ASN A 1 79 ? -1.059 14.706 -0.935 1.00 81.00 79 ASN A CA 1
ATOM 655 C C . ASN A 1 79 ? -1.463 13.698 0.152 1.00 81.00 79 ASN A C 1
ATOM 657 O O . ASN A 1 79 ? -2.411 12.918 -0.012 1.00 81.00 79 ASN A O 1
ATOM 661 N N . ILE A 1 80 ? -0.715 13.694 1.254 1.00 85.00 80 ILE A N 1
ATOM 662 C CA . ILE A 1 80 ? -1.067 12.991 2.486 1.00 85.00 80 ILE A CA 1
ATOM 663 C C . ILE A 1 80 ? -1.985 13.914 3.298 1.00 85.00 80 ILE A C 1
ATOM 665 O O . ILE A 1 80 ? -1.579 15.027 3.637 1.00 85.00 80 ILE A O 1
ATOM 669 N N . PRO A 1 81 ? -3.229 13.502 3.601 1.00 86.19 81 PRO A N 1
ATOM 670 C CA . PRO A 1 81 ? -4.113 14.318 4.419 1.00 86.19 81 PRO A CA 1
ATOM 671 C C . PRO A 1 81 ? -3.533 14.511 5.825 1.00 86.19 81 PRO A C 1
ATOM 673 O O . PRO A 1 81 ? -2.927 13.600 6.389 1.00 86.19 81 PRO A O 1
ATOM 676 N N . SER A 1 82 ? -3.762 15.689 6.409 1.00 88.00 82 SER A N 1
ATOM 677 C CA . SER A 1 82 ? -3.314 15.985 7.773 1.00 88.00 82 SER A CA 1
ATOM 678 C C . SER A 1 82 ? -3.859 14.964 8.779 1.00 88.00 82 SER A C 1
ATOM 680 O O . SER A 1 82 ? -5.024 14.562 8.709 1.00 88.00 82 SER A O 1
ATOM 682 N N . GLY A 1 83 ? -3.005 14.550 9.718 1.00 89.44 83 GLY A N 1
ATOM 683 C CA . GLY A 1 83 ? -3.346 13.593 10.771 1.00 89.44 83 GLY A CA 1
ATOM 684 C C . GLY A 1 83 ? -3.319 12.122 10.350 1.00 89.44 83 GLY A C 1
ATOM 685 O O . GLY A 1 83 ? -3.848 11.301 11.095 1.00 89.44 83 GLY A O 1
ATOM 686 N N . TYR A 1 84 ? -2.745 11.791 9.185 1.00 94.19 84 TYR A N 1
ATOM 687 C CA . TYR A 1 84 ? -2.492 10.404 8.793 1.00 94.19 84 TYR A CA 1
ATOM 688 C C . TYR A 1 84 ? -1.073 9.958 9.157 1.00 94.19 84 TYR A C 1
ATOM 690 O O . TYR A 1 84 ? -0.106 10.664 8.870 1.00 94.19 84 TYR A O 1
ATOM 698 N N . SER 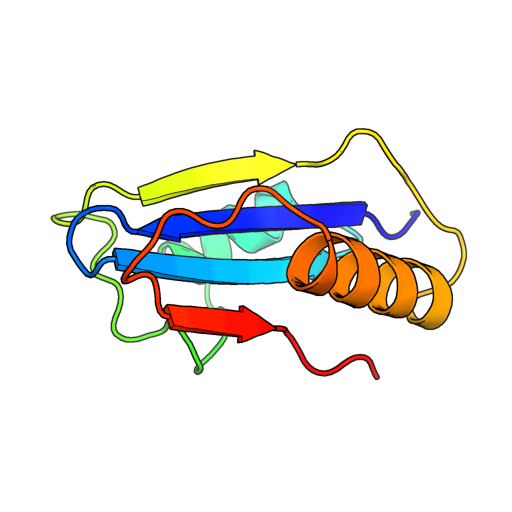A 1 85 ? -0.951 8.752 9.707 1.00 93.06 85 SER A N 1
ATOM 699 C CA . SER A 1 85 ? 0.331 8.053 9.862 1.00 93.06 85 SER A CA 1
ATOM 700 C C . SER A 1 85 ? 0.677 7.312 8.573 1.00 93.06 85 SER A C 1
ATOM 702 O O . SER A 1 85 ? -0.198 6.694 7.962 1.00 93.06 85 SER A O 1
ATOM 704 N N . VAL A 1 86 ? 1.938 7.359 8.140 1.00 90.00 86 VAL A N 1
ATOM 705 C CA . VAL A 1 86 ? 2.365 6.751 6.871 1.00 90.00 86 VAL A CA 1
ATOM 706 C C . VAL A 1 86 ? 3.423 5.687 7.125 1.00 90.00 86 VAL A C 1
ATOM 708 O O . VAL A 1 86 ? 4.423 5.927 7.795 1.00 90.00 86 VAL A O 1
ATOM 711 N N . PHE A 1 87 ? 3.196 4.507 6.559 1.00 89.75 87 PHE A N 1
ATOM 712 C CA . PHE A 1 87 ? 4.088 3.361 6.605 1.00 89.75 87 PHE A CA 1
ATOM 713 C C . PHE A 1 87 ? 4.580 3.048 5.198 1.00 89.75 87 PHE A C 1
ATOM 715 O O . PHE A 1 87 ? 3.793 3.000 4.248 1.00 89.75 87 PHE A O 1
ATOM 722 N N . LEU A 1 88 ? 5.873 2.773 5.059 1.00 82.19 88 LEU A N 1
ATOM 723 C CA . LEU A 1 88 ? 6.447 2.340 3.795 1.00 82.19 88 LEU A CA 1
ATOM 724 C C . LEU A 1 88 ? 7.056 0.956 3.957 1.00 82.19 88 LEU A C 1
ATOM 726 O O . LEU A 1 88 ? 7.668 0.646 4.979 1.00 82.19 88 LEU A O 1
ATOM 730 N N . THR A 1 89 ? 6.889 0.112 2.942 1.00 70.06 89 THR A N 1
ATOM 731 C CA . THR A 1 89 ? 7.668 -1.127 2.886 1.00 70.06 89 THR A CA 1
ATOM 732 C C . THR A 1 89 ? 9.132 -0.738 2.730 1.00 70.06 89 THR A C 1
ATOM 734 O O . THR A 1 89 ? 9.430 -0.076 1.736 1.00 70.06 89 THR A O 1
ATOM 737 N N . PRO A 1 90 ? 10.039 -1.121 3.646 1.00 57.25 90 PRO A N 1
ATOM 738 C CA . PRO A 1 90 ? 11.456 -0.870 3.441 1.00 57.25 90 PRO A CA 1
ATOM 739 C C . PRO A 1 90 ? 11.859 -1.491 2.104 1.00 57.25 90 PRO A C 1
ATOM 741 O O . PRO A 1 90 ? 11.614 -2.676 1.857 1.00 57.25 90 PRO A O 1
ATOM 744 N N . GLY A 1 91 ? 12.392 -0.658 1.213 1.00 50.88 91 GLY A N 1
ATOM 745 C CA . GLY A 1 91 ? 12.999 -1.133 -0.017 1.00 50.88 91 GLY A CA 1
ATOM 746 C C . GLY A 1 91 ? 14.116 -2.101 0.332 1.00 50.88 91 GLY A C 1
ATOM 747 O O . GLY A 1 91 ? 14.964 -1.775 1.157 1.00 50.88 91 GLY A O 1
ATOM 748 N N . LEU A 1 92 ? 14.078 -3.291 -0.263 1.00 42.09 92 LEU A N 1
ATOM 749 C CA . LEU A 1 92 ? 15.244 -4.169 -0.327 1.00 42.09 92 LEU A CA 1
ATOM 750 C C . LEU A 1 92 ? 16.397 -3.465 -1.050 1.00 42.09 92 LEU A C 1
ATOM 752 O O . LEU A 1 92 ? 16.118 -2.835 -2.102 1.00 42.09 92 LEU A O 1
#

Secondary structure (DSSP, 8-state):
--EEEEEEEETTTTEEEEEEES-HHHHHHHHTTSSS---GGGTT--TTTS-EEEEEEEEEESSHHHHHHHHHHHHHHS-PPTT-EEEEPPP-

Foldseek 3Di:
DWKWKKWKAFPQQLEIEIEIDPDPVVQVCCCQVVDPDHDPVNVVDHNVPTPMDMDIDPDTHRDQVVNLVVSVVCVVPPPRDPPHHYHYDPGD

pLDDT: mean 90.37, std 8.97, range [42.09, 97.44]

Organism: NCBI:txid1817863